Protein 5N07 (pdb70)

Solvent-accessible surface area: 8357 Å² total; per-residue (Å²): 225,64,56,87,60,0,54,14,0,18,86,0,0,38,20,3,14,15,30,60,112,85,90,102,58,4,43,24,133,55,0,3,126,24,16,59,28,78,128,86,80,0,28,126,0,6,71,71,0,87,148,31,30,0,3,96,84,64,13,34,20,19,116,57,0,124,155,15,23,6,0,86,0,2,90,64,10,27,47,173,61,121,58,55,107,26,102,43,160,142,55,46,124,108,123,84,84,22,186,116,36,128,54,49,125,105,56,57,78,66,108,21,54,74,40,66,99,66,28,0,72,70,51,21,59,81,107,50,2,77,88,17,84,43,110,63,130

Foldseek 3Di:
DADPLLVLLLQLLLLQVLPDVPNALDDLVVSCVLSPHDSVSSVVSQVVCVVVVQWDDVIHGDPCQQPAWSLVSSPVRSPPDDPDDQCDPNHHPCPPVDPVVVVSVVVVVVVSVVGRVDHSNNVLDPPNVVVSVVSVD

Radius of gyration: 17.41 Å; Cα contacts (8 Å, |Δi|>4): 161; chains: 1; bounding box: 31×29×55 Å

Sequence (137 aa):
RLTKFTDLALRSLMRLAVVRDGDEPLATREVAEVVGVPYTHAAKAITRLQHLGVVEAGLTLTDLGRRVSVGWLVRELEGEAEVVDCEGDNPCPLRGACRLRRALRDAQEAFYAALDPLTVTDLVAAPTGPVLLGLTD

Structure (mmCIF, N/CA/C/O backbone):
data_5N07
#
_entry.id   5N07
#
_cell.length_a   78.760
_cell.length_b   78.760
_cell.length_c   93.260
_cell.angle_alpha   90.00
_cell.angle_beta   90.00
_cell.angle_gamma   120.00
#
_symmetry.space_group_name_H-M   'P 65 2 2'
#
loop_
_entity.id
_entity.type
_entity.pdbx_description
1 polymer 'HTH-type transcriptional repressor NsrR'
2 non-polymer 'IRON/SULFUR CLUSTER'
3 non-polymer 'SULFATE ION'
4 non-polymer 'CHLORIDE ION'
5 water water
#
loop_
_atom_site.group_PDB
_atom_site.id
_atom_site.type_symbol
_atom_site.label_atom_id
_atom_site.label_alt_id
_atom_site.label_comp_id
_atom_site.label_asym_id
_atom_site.label_entity_id
_atom_site.label_seq_id
_atom_site.pdbx_PDB_ins_code
_atom_site.Cartn_x
_atom_site.Cartn_y
_atom_site.Cartn_z
_atom_site.occupancy
_atom_site.B_iso_or_equiv
_atom_site.auth_seq_id
_atom_site.auth_comp_id
_atom_site.auth_asym_id
_atom_site.auth_atom_id
_atom_site.pdbx_PDB_model_num
ATOM 1 N N . ARG A 1 2 ? -14.092 -22.079 -14.351 1.00 106.36 2 ARG A N 1
ATOM 2 C CA . ARG A 1 2 ? -14.009 -22.841 -13.096 1.00 102.70 2 ARG A CA 1
ATOM 3 C C . ARG A 1 2 ? -12.686 -23.650 -12.948 1.00 102.57 2 ARG A C 1
ATOM 4 O O . ARG A 1 2 ? -12.234 -24.328 -13.875 1.00 98.94 2 ARG A O 1
ATOM 9 N N . LEU A 1 3 ? -12.097 -23.568 -11.755 1.00 97.69 3 LEU A N 1
ATOM 10 C CA . LEU A 1 3 ? -10.874 -24.292 -11.381 1.00 91.15 3 LEU A CA 1
ATOM 11 C C . LEU A 1 3 ? -11.260 -25.748 -11.116 1.00 91.58 3 LEU A C 1
ATOM 12 O O . LEU A 1 3 ? -12.407 -26.008 -10.766 1.00 96.76 3 LEU A O 1
ATOM 17 N N . THR A 1 4 ? -10.349 -26.713 -11.264 1.00 89.00 4 THR A N 1
ATOM 18 C CA . THR A 1 4 ? -10.726 -28.099 -10.917 1.00 88.34 4 THR A CA 1
ATOM 19 C C . THR A 1 4 ? -10.762 -28.311 -9.391 1.00 88.42 4 THR A C 1
ATOM 20 O O . THR A 1 4 ? -9.990 -27.677 -8.639 1.00 81.01 4 THR A O 1
ATOM 24 N N . LYS A 1 5 ? -11.636 -29.231 -8.952 1.00 86.86 5 LYS A N 1
ATOM 25 C CA . LYS A 1 5 ? -11.626 -29.724 -7.573 1.00 84.27 5 LYS A CA 1
ATOM 26 C C . LYS A 1 5 ? -10.229 -30.227 -7.253 1.00 79.00 5 LYS A C 1
ATOM 27 O O . LYS A 1 5 ? -9.730 -29.961 -6.165 1.00 75.28 5 LYS A O 1
ATOM 29 N N . PHE A 1 6 ? -9.593 -30.919 -8.209 1.00 77.95 6 PHE A N 1
ATOM 30 C CA . PHE A 1 6 ? -8.275 -31.476 -7.977 1.00 75.28 6 PHE A CA 1
ATOM 31 C C . PHE A 1 6 ? -7.248 -30.395 -7.724 1.00 69.88 6 PHE A C 1
ATOM 32 O O . PHE A 1 6 ? -6.458 -30.510 -6.784 1.00 70.69 6 PHE A O 1
ATOM 40 N N . THR A 1 7 ? -7.253 -29.340 -8.545 1.00 68.75 7 THR A N 1
ATOM 41 C CA . THR A 1 7 ? -6.335 -28.220 -8.341 1.00 65.53 7 THR A CA 1
ATOM 42 C C . THR A 1 7 ? -6.530 -27.566 -6.958 1.00 64.41 7 THR A C 1
ATOM 43 O O . THR A 1 7 ? -5.569 -27.315 -6.226 1.00 66.04 7 THR A O 1
ATOM 47 N N . ASP A 1 8 ? -7.769 -27.273 -6.617 1.00 62.19 8 ASP A N 1
ATOM 48 C CA . ASP A 1 8 ? -8.042 -26.634 -5.321 1.00 64.33 8 ASP A CA 1
ATOM 49 C C . ASP A 1 8 ? -7.546 -27.511 -4.168 1.00 65.28 8 ASP A C 1
ATOM 50 O O . ASP A 1 8 ? -6.855 -27.051 -3.253 1.00 66.71 8 ASP A O 1
ATOM 55 N N . LEU A 1 9 ? -7.856 -28.788 -4.257 1.00 69.69 9 LEU A N 1
ATOM 56 C CA . LEU A 1 9 ? -7.477 -29.750 -3.243 1.00 72.01 9 LEU A CA 1
ATOM 57 C C . LEU A 1 9 ? -5.975 -29.909 -3.089 1.00 72.18 9 LEU A C 1
ATOM 58 O O . LEU A 1 9 ? -5.473 -30.089 -1.989 1.00 71.19 9 LEU A O 1
ATOM 63 N N . ALA A 1 10 ? -5.252 -29.877 -4.204 1.00 69.85 10 ALA A N 1
ATOM 64 C CA . ALA A 1 10 ? -3.798 -29.856 -4.173 1.00 70.73 10 ALA A CA 1
ATOM 65 C C . ALA A 1 10 ? -3.280 -28.624 -3.455 1.00 68.05 10 ALA A C 1
ATOM 66 O O . ALA A 1 10 ? -2.350 -28.700 -2.642 1.00 72.39 10 ALA A O 1
ATOM 68 N N . LEU A 1 11 ? -3.865 -27.480 -3.767 1.00 63.95 11 LEU A N 1
ATOM 69 C CA . LEU A 1 11 ? -3.524 -26.263 -3.055 1.00 64.19 11 LEU A CA 1
ATOM 70 C C . LEU A 1 11 ? -3.834 -26.350 -1.547 1.00 68.23 11 LEU A C 1
ATOM 71 O O . LEU A 1 11 ? -3.027 -25.932 -0.730 1.00 72.99 11 LEU A O 1
ATOM 76 N N . ARG A 1 12 ? -4.973 -26.925 -1.191 1.00 72.42 12 ARG A N 1
ATOM 77 C CA . ARG A 1 12 ? -5.327 -27.143 0.238 1.00 74.40 12 ARG A CA 1
ATOM 78 C C . ARG A 1 12 ? -4.294 -27.953 0.953 1.00 73.64 12 ARG A C 1
ATOM 79 O O . ARG A 1 12 ? -3.898 -27.640 2.071 1.00 76.66 12 ARG A O 1
ATOM 87 N N . SER A 1 13 ? -3.889 -29.029 0.304 1.00 72.88 13 SER A N 1
ATOM 88 C CA . SER A 1 13 ? -2.873 -29.902 0.855 1.00 75.12 13 SER A CA 1
ATOM 89 C C . SER A 1 13 ? -1.538 -29.205 1.083 1.00 78.19 13 SER A C 1
ATOM 90 O O . SER A 1 13 ? -0.960 -29.363 2.160 1.00 79.30 13 SER A O 1
ATOM 93 N N . LEU A 1 14 ? -1.087 -28.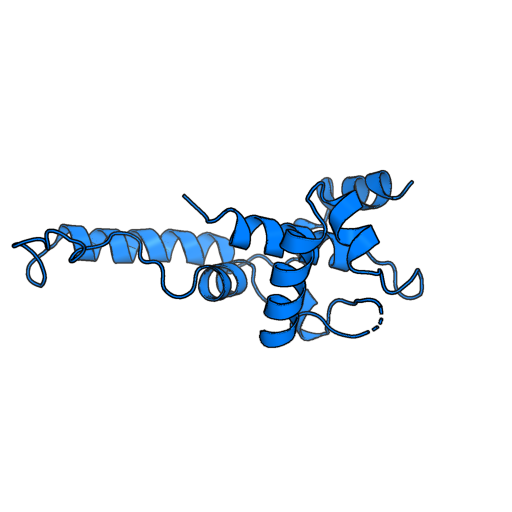395 0.110 1.00 73.68 14 LEU A N 1
ATOM 94 C CA . LEU A 1 14 ? 0.128 -27.592 0.276 1.00 72.62 14 LEU A CA 1
ATOM 95 C C . LEU A 1 14 ? 0.043 -26.584 1.402 1.00 76.48 14 LEU A C 1
ATOM 96 O O . LEU A 1 14 ? 1.043 -26.362 2.126 1.00 81.35 14 LEU A O 1
ATOM 101 N N . MET A 1 15 ? -1.115 -25.929 1.499 1.00 74.28 15 MET A N 1
ATOM 102 C CA . MET A 1 15 ? -1.390 -24.978 2.567 1.00 76.37 15 MET A CA 1
ATOM 103 C C . MET A 1 15 ? -1.218 -25.657 3.929 1.00 78.66 15 MET A C 1
ATOM 104 O O . MET A 1 15 ? -0.545 -25.127 4.801 1.00 80.48 15 MET A O 1
ATOM 109 N N . ARG A 1 16 ? -1.785 -26.846 4.061 1.00 78.25 16 ARG A N 1
ATOM 110 C CA . ARG A 1 16 ? -1.707 -27.624 5.302 1.00 83.72 16 ARG A CA 1
ATOM 111 C C . ARG A 1 16 ? -0.251 -27.968 5.637 1.00 86.19 16 ARG A C 1
ATOM 112 O O . ARG A 1 16 ? 0.182 -27.832 6.783 1.00 92.31 16 ARG A O 1
ATOM 120 N N . LEU A 1 17 ? 0.501 -28.394 4.630 1.00 82.80 17 LEU A N 1
ATOM 121 C CA . LEU A 1 17 ? 1.917 -28.663 4.797 1.00 85.39 17 LEU A CA 1
ATOM 122 C C . LEU A 1 17 ? 2.763 -27.429 5.056 1.00 87.29 17 LEU A C 1
ATOM 123 O O . LEU A 1 17 ? 3.847 -27.536 5.629 1.00 90.83 17 LEU A O 1
ATOM 128 N N . ALA A 1 18 ? 2.303 -26.270 4.609 1.00 88.23 18 ALA A N 1
ATOM 129 C CA . ALA A 1 18 ? 3.029 -25.034 4.835 1.00 89.51 18 ALA A CA 1
ATOM 130 C C . ALA A 1 18 ? 2.945 -24.538 6.272 1.00 93.46 18 ALA A C 1
ATOM 131 O O . ALA A 1 18 ? 3.789 -23.767 6.681 1.00 97.25 18 ALA A O 1
ATOM 133 N N . VAL A 1 19 ? 1.963 -24.969 7.055 1.00 97.21 19 VAL A N 1
ATOM 134 C CA . VAL A 1 19 ? 1.902 -24.500 8.451 1.00 102.14 19 VAL A CA 1
ATOM 135 C C . VAL A 1 19 ? 2.675 -25.370 9.444 1.00 105.56 19 VAL A C 1
ATOM 136 O O . VAL A 1 19 ? 2.700 -25.055 10.637 1.00 107.47 19 VAL A O 1
ATOM 140 N N . VAL A 1 20 ? 3.313 -26.438 8.966 1.00 103.74 20 VAL A N 1
ATOM 141 C CA . VAL A 1 20 ? 4.092 -27.313 9.846 1.00 109.44 20 VAL A CA 1
ATOM 142 C C . VAL A 1 20 ? 5.241 -26.494 10.446 1.00 117.66 20 VAL A C 1
ATOM 143 O O . VAL A 1 20 ? 6.119 -26.030 9.714 1.00 117.91 20 VAL A O 1
ATOM 147 N N . ARG A 1 21 ? 5.222 -26.290 11.763 1.00 126.75 21 ARG A N 1
ATOM 148 C CA . ARG A 1 21 ? 6.332 -25.613 12.439 1.00 136.27 21 ARG A CA 1
ATOM 149 C C . ARG A 1 21 ? 7.502 -26.588 12.473 1.00 145.15 21 ARG A C 1
ATOM 150 O O . ARG A 1 21 ? 7.364 -27.674 13.042 1.00 148.08 21 ARG A O 1
ATOM 152 N N . ASP A 1 22 ? 8.627 -26.209 11.850 1.00 150.20 22 ASP A N 1
ATOM 153 C CA . ASP A 1 22 ? 9.834 -27.061 11.765 1.00 156.18 22 ASP A CA 1
ATOM 154 C C . ASP A 1 22 ? 10.114 -27.808 13.082 1.00 164.31 22 ASP A C 1
ATOM 155 O O . ASP A 1 22 ? 10.354 -27.185 14.115 1.00 171.08 22 ASP A O 1
ATOM 157 N N . GLY A 1 23 ? 10.050 -29.139 13.034 1.00 166.11 23 GLY A N 1
ATOM 158 C CA . GLY A 1 23 ? 10.143 -29.987 14.230 1.00 170.84 23 GLY A CA 1
ATOM 159 C C . GLY A 1 23 ? 8.825 -30.252 14.951 1.00 171.22 23 GLY A C 1
ATOM 160 O O . GLY A 1 23 ? 8.834 -30.627 16.121 1.00 177.33 23 GLY A O 1
ATOM 161 N N . ASP A 1 24 ? 7.696 -30.052 14.265 1.00 170.21 24 ASP A N 1
ATOM 162 C CA . ASP A 1 24 ? 6.371 -30.481 14.764 1.00 170.93 24 ASP A CA 1
ATOM 163 C C . ASP A 1 24 ? 6.221 -31.977 14.500 1.00 173.28 24 ASP A C 1
ATOM 164 O O . ASP A 1 24 ? 6.305 -32.793 15.419 1.00 175.43 24 ASP A O 1
ATOM 169 N N . GLU A 1 25 ? 5.993 -32.298 13.222 1.00 172.56 25 GLU A N 1
ATOM 170 C CA . GLU A 1 25 ? 5.862 -33.662 12.713 1.00 172.00 25 GLU A CA 1
ATOM 171 C C . GLU A 1 25 ? 5.649 -33.620 11.191 1.00 169.60 25 GLU A C 1
ATOM 172 O O . GLU A 1 25 ? 4.782 -32.873 10.721 1.00 168.23 25 GLU A O 1
ATOM 178 N N . PRO A 1 26 ? 6.449 -34.389 10.415 1.00 167.31 26 PRO A N 1
ATOM 179 C CA . PRO A 1 26 ? 6.011 -34.704 9.048 1.00 158.04 26 PRO A CA 1
ATOM 180 C C . PRO A 1 26 ? 4.648 -35.430 9.057 1.00 153.44 26 PRO A C 1
ATOM 181 O O . PRO A 1 26 ? 4.541 -36.543 9.563 1.00 150.20 26 PRO A O 1
ATOM 185 N N . LEU A 1 27 ? 3.619 -34.775 8.522 1.00 142.42 27 LEU A N 1
ATOM 186 C CA . LEU A 1 27 ? 2.267 -35.329 8.524 1.00 132.30 27 LEU A CA 1
ATOM 187 C C . LEU A 1 27 ? 2.152 -36.579 7.652 1.00 123.04 27 LEU A C 1
ATOM 188 O O . LEU A 1 27 ? 2.857 -36.738 6.666 1.00 123.36 27 LEU A O 1
ATOM 191 N N . ALA A 1 28 ? 1.258 -37.474 8.030 1.00 117.24 28 ALA A N 1
ATOM 192 C CA . ALA A 1 28 ? 0.860 -38.564 7.147 1.00 115.24 28 ALA A CA 1
ATOM 193 C C . ALA A 1 28 ? -0.227 -38.002 6.244 1.00 108.23 28 ALA A C 1
ATOM 194 O O . ALA A 1 28 ? -0.878 -37.020 6.600 1.00 107.27 28 ALA A O 1
ATOM 196 N N . THR A 1 29 ? -0.407 -38.623 5.083 1.00 106.58 29 THR A N 1
ATOM 197 C CA . THR A 1 29 ? -1.438 -38.247 4.107 1.00 103.90 29 THR A CA 1
ATOM 198 C C . THR A 1 29 ? -2.802 -38.194 4.770 1.00 102.40 29 THR A C 1
ATOM 199 O O . THR A 1 29 ? -3.596 -37.276 4.542 1.00 97.20 29 THR A O 1
ATOM 203 N N . ARG A 1 30 ? -3.035 -39.192 5.601 1.00 104.97 30 ARG A N 1
ATOM 204 C CA . ARG A 1 30 ? -4.220 -39.307 6.433 1.00 106.71 30 ARG A CA 1
ATOM 205 C C . ARG A 1 30 ? -4.590 -38.036 7.214 1.00 102.84 30 ARG A C 1
ATOM 206 O O . ARG A 1 30 ? -5.722 -37.575 7.119 1.00 105.29 30 ARG A O 1
ATOM 214 N N . GLU A 1 31 ? -3.646 -37.526 8.014 1.00 103.00 31 GLU A N 1
ATOM 215 C CA . GLU A 1 31 ? -3.799 -36.266 8.788 1.00 103.89 31 GLU A CA 1
ATOM 216 C C . GLU A 1 31 ? -4.124 -35.097 7.851 1.00 98.18 31 GLU A C 1
ATOM 217 O O . GLU A 1 31 ? -4.998 -34.286 8.123 1.00 96.81 31 GLU A O 1
ATOM 223 N N . VAL A 1 32 ? -3.413 -35.011 6.735 1.00 94.30 32 VAL A N 1
ATOM 224 C CA . VAL A 1 32 ? -3.703 -33.951 5.772 1.00 88.88 32 VAL A CA 1
ATOM 225 C C . VAL A 1 32 ? -5.149 -34.025 5.272 1.00 87.09 32 VAL A C 1
ATOM 226 O O . VAL A 1 32 ? -5.869 -33.028 5.329 1.00 85.59 32 VAL A O 1
ATOM 230 N N . ALA A 1 33 ? -5.562 -35.196 4.801 1.00 88.24 33 ALA A N 1
ATOM 231 C CA . ALA A 1 33 ? -6.928 -35.409 4.302 1.00 89.26 33 ALA A CA 1
ATOM 232 C C . ALA A 1 33 ? -8.034 -35.122 5.332 1.00 93.77 33 ALA A C 1
ATOM 233 O O . ALA A 1 33 ? -9.084 -34.604 4.982 1.00 93.54 33 ALA A O 1
ATOM 235 N N . GLU A 1 34 ? -7.816 -35.511 6.589 1.00 98.15 34 GLU A N 1
ATOM 236 C CA . GLU A 1 34 ? -8.779 -35.252 7.655 1.00 100.64 34 GLU A CA 1
ATOM 237 C C . GLU A 1 34 ? -8.895 -33.742 7.896 1.00 97.17 34 GLU A C 1
ATOM 238 O O . GLU A 1 34 ? -9.989 -33.187 7.893 1.00 95.35 34 GLU A O 1
ATOM 244 N N . VAL A 1 35 ? -7.755 -33.076 8.028 1.00 97.86 35 VAL A N 1
ATOM 245 C CA . VAL A 1 35 ? -7.707 -31.643 8.316 1.00 99.19 35 VAL A CA 1
ATOM 246 C C . VAL A 1 35 ? -8.292 -30.770 7.179 1.00 95.60 35 VAL A C 1
ATOM 247 O O . VAL A 1 35 ? -8.976 -29.773 7.453 1.00 90.79 35 VAL A O 1
ATOM 251 N N . VAL A 1 36 ? -8.017 -31.109 5.914 1.00 87.06 36 VAL A N 1
ATOM 252 C CA . VAL A 1 36 ? -8.546 -30.281 4.804 1.00 84.32 36 VAL A CA 1
ATOM 253 C C . VAL A 1 36 ? -9.933 -30.735 4.345 1.00 82.84 36 VAL A C 1
ATOM 254 O O . VAL A 1 36 ? -10.503 -30.175 3.400 1.00 78.96 36 VAL A O 1
ATOM 258 N N . GLY A 1 37 ? -10.442 -31.767 4.994 1.00 89.28 37 GLY A N 1
ATOM 259 C CA . GLY A 1 37 ? -11.820 -32.169 4.864 1.00 95.46 37 GLY A CA 1
ATOM 260 C C . GLY A 1 37 ? -12.155 -32.898 3.584 1.00 99.18 37 GLY A C 1
ATOM 261 O O . GLY A 1 37 ? -13.158 -32.577 2.964 1.00 102.22 37 GLY A O 1
ATOM 262 N N . VAL A 1 38 ? -11.329 -33.872 3.191 1.00 103.29 38 VAL A N 1
ATOM 263 C CA . VAL A 1 38 ? -11.603 -34.753 2.033 1.00 106.94 38 VAL A CA 1
ATOM 264 C C . VAL A 1 38 ? -11.275 -36.223 2.353 1.00 111.84 38 VAL A C 1
ATOM 265 O O . VAL A 1 38 ? -10.610 -36.505 3.345 1.00 103.11 38 VAL A O 1
ATOM 269 N N . PRO A 1 39 ? -11.739 -37.158 1.506 1.00 119.17 39 PRO A N 1
ATOM 270 C CA . PRO A 1 39 ? -11.275 -38.534 1.651 1.00 122.93 39 PRO A CA 1
ATOM 271 C C . PRO A 1 39 ? -9.791 -38.726 1.390 1.00 117.01 39 PRO A C 1
ATOM 272 O O . PRO A 1 39 ? -9.168 -37.931 0.676 1.00 112.17 39 PRO A O 1
ATOM 276 N N . TYR A 1 40 ? -9.256 -39.790 1.986 1.00 115.99 40 TYR A N 1
ATOM 277 C CA . TYR A 1 40 ? -7.854 -40.172 1.848 1.00 113.50 40 TYR A CA 1
ATOM 278 C C . TYR A 1 40 ? -7.439 -40.291 0.393 1.00 111.03 40 TYR A C 1
ATOM 279 O O . TYR A 1 40 ? -6.388 -39.772 0.006 1.00 105.07 40 TYR A O 1
ATOM 288 N N . THR A 1 41 ? -8.261 -40.977 -0.398 1.00 113.08 41 THR A N 1
ATOM 289 C CA . THR A 1 41 ? -7.914 -41.298 -1.788 1.00 116.43 41 THR A CA 1
ATOM 290 C C . THR A 1 41 ? -7.678 -40.037 -2.616 1.00 113.35 41 THR A C 1
ATOM 291 O O . THR A 1 41 ? -6.731 -39.980 -3.397 1.00 115.04 41 THR A O 1
ATOM 295 N N . HIS A 1 42 ? -8.506 -39.015 -2.403 1.00 111.43 42 HIS A N 1
ATOM 296 C CA . HIS A 1 42 ? -8.332 -37.718 -3.101 1.00 105.93 42 HIS A CA 1
ATOM 297 C C . HIS A 1 42 ? -7.024 -37.048 -2.695 1.00 97.82 42 HIS A C 1
ATOM 298 O O . HIS A 1 42 ? -6.215 -36.660 -3.537 1.00 94.65 42 HIS A O 1
ATOM 305 N N . ALA A 1 43 ? -6.822 -36.926 -1.390 1.00 92.38 43 ALA A N 1
ATOM 306 C CA . ALA A 1 43 ? -5.582 -36.375 -0.877 1.00 89.57 43 ALA A CA 1
ATOM 307 C C . ALA A 1 43 ? -4.357 -37.135 -1.389 1.00 92.64 43 ALA A C 1
ATOM 308 O O . ALA A 1 43 ? -3.352 -36.500 -1.758 1.00 91.83 43 ALA A O 1
ATOM 310 N N . ALA A 1 44 ? -4.463 -38.468 -1.485 1.00 95.89 44 ALA A N 1
ATOM 311 C CA . ALA A 1 44 ? -3.361 -39.302 -1.972 1.00 99.25 44 ALA A CA 1
ATOM 312 C C . ALA A 1 44 ? -2.901 -38.906 -3.380 1.00 100.51 44 ALA A C 1
ATOM 313 O O . ALA A 1 44 ? -1.692 -38.813 -3.631 1.00 98.59 44 ALA A O 1
ATOM 315 N N . LYS A 1 45 ? -3.855 -38.715 -4.289 1.00 100.11 45 LYS A N 1
ATOM 316 C CA . LYS A 1 45 ? -3.538 -38.272 -5.653 1.00 105.65 45 LYS A CA 1
ATOM 317 C C . LYS A 1 45 ? -2.770 -36.948 -5.566 1.00 97.29 45 LYS A C 1
ATOM 318 O O . LYS A 1 45 ? -1.626 -36.845 -6.026 1.00 95.45 45 LYS A O 1
ATOM 324 N N . ALA A 1 46 ? -3.383 -35.986 -4.881 1.00 88.75 46 ALA A N 1
ATOM 325 C CA . ALA A 1 46 ? -2.842 -34.634 -4.789 1.00 86.83 46 ALA A CA 1
ATOM 326 C C . ALA A 1 46 ? -1.391 -34.627 -4.315 1.00 90.09 46 ALA A C 1
ATOM 327 O O . ALA A 1 46 ? -0.543 -33.992 -4.945 1.00 92.17 46 ALA A O 1
ATOM 329 N N . ILE A 1 47 ? -1.109 -35.362 -3.239 1.00 92.10 47 ILE A N 1
ATOM 330 C CA . ILE A 1 47 ? 0.253 -35.442 -2.687 1.00 96.71 47 ILE A CA 1
ATOM 331 C C . ILE A 1 47 ? 1.275 -36.042 -3.680 1.00 100.35 47 ILE A C 1
ATOM 332 O O . ILE A 1 47 ? 2.416 -35.562 -3.752 1.00 100.44 47 ILE A O 1
ATOM 337 N N . THR A 1 48 ? 0.873 -37.077 -4.420 1.00 102.04 48 THR A N 1
ATOM 338 C CA . THR A 1 48 ? 1.779 -37.761 -5.357 1.00 108.56 48 THR A CA 1
ATOM 339 C C . THR A 1 48 ? 2.131 -36.808 -6.511 1.00 103.91 48 THR A C 1
ATOM 340 O O . THR A 1 48 ? 3.284 -36.708 -6.910 1.00 101.95 48 THR A O 1
ATOM 344 N N . ARG A 1 49 ? 1.134 -36.100 -7.019 1.00 101.97 49 ARG A N 1
ATOM 345 C CA . ARG A 1 49 ? 1.379 -35.009 -7.958 1.00 102.22 49 ARG A CA 1
ATOM 346 C C . ARG A 1 49 ? 2.308 -33.936 -7.400 1.00 95.49 49 ARG A C 1
ATOM 347 O O . ARG A 1 49 ? 3.262 -33.562 -8.045 1.00 93.33 49 ARG A O 1
ATOM 355 N N . LEU A 1 50 ? 2.048 -33.452 -6.200 1.00 89.15 50 LEU A N 1
ATOM 356 C CA . LEU A 1 50 ? 2.942 -32.448 -5.616 1.00 87.23 50 LEU A CA 1
ATOM 357 C C . LEU A 1 50 ? 4.389 -32.957 -5.452 1.00 89.92 50 LEU A C 1
ATOM 358 O O . LEU A 1 50 ? 5.360 -32.172 -5.553 1.00 89.75 50 LEU A O 1
ATOM 363 N N . GLN A 1 51 ? 4.515 -34.264 -5.207 1.00 92.90 51 GLN A N 1
ATOM 364 C CA . GLN A 1 51 ? 5.806 -34.951 -5.215 1.00 99.92 51 GLN A CA 1
ATOM 365 C C . GLN A 1 51 ? 6.424 -35.012 -6.618 1.00 98.84 51 GLN A C 1
ATOM 366 O O . GLN A 1 51 ? 7.626 -34.810 -6.725 1.00 98.04 51 GLN A O 1
ATOM 372 N N . HIS A 1 52 ? 5.622 -35.324 -7.650 1.00 98.90 52 HIS A N 1
ATOM 373 C CA . HIS A 1 52 ? 6.030 -35.212 -9.062 1.00 105.91 52 HIS A CA 1
ATOM 374 C C . HIS A 1 52 ? 6.570 -33.801 -9.371 1.00 99.56 52 HIS A C 1
ATOM 375 O O . HIS A 1 52 ? 7.544 -33.659 -10.062 1.00 104.24 52 HIS A O 1
ATOM 382 N N . LEU A 1 53 ? 5.894 -32.777 -8.881 1.00 95.56 53 LEU A N 1
ATOM 383 C CA . LEU A 1 53 ? 6.288 -31.389 -9.112 1.00 94.55 53 LEU A CA 1
ATOM 384 C C . LEU A 1 53 ? 7.477 -30.920 -8.281 1.00 93.84 53 LEU A C 1
ATOM 385 O O . LEU A 1 53 ? 8.091 -29.900 -8.624 1.00 89.90 53 LEU A O 1
ATOM 390 N N . GLY A 1 54 ? 7.793 -31.643 -7.205 1.00 88.11 54 GLY A N 1
ATOM 391 C CA . GLY A 1 54 ? 8.936 -31.319 -6.351 1.00 90.38 54 GLY A CA 1
ATOM 392 C C . GLY A 1 54 ? 8.707 -30.293 -5.243 1.00 87.21 54 GLY A C 1
ATOM 393 O O . GLY A 1 54 ? 9.654 -29.863 -4.586 1.00 91.33 54 GLY A O 1
ATOM 394 N N . VAL A 1 55 ? 7.452 -29.913 -5.023 1.00 84.68 55 VAL A N 1
ATOM 395 C CA . VAL A 1 55 ? 7.097 -28.924 -4.004 1.00 80.75 55 VAL A CA 1
ATOM 396 C C . VAL A 1 55 ? 6.831 -29.622 -2.659 1.00 87.10 55 VAL A C 1
ATOM 397 O O . VAL A 1 55 ? 6.714 -28.945 -1.638 1.00 86.29 55 VAL A O 1
ATOM 401 N N . VAL A 1 56 ? 6.711 -30.950 -2.656 1.00 86.95 56 VAL A N 1
ATOM 402 C CA . VAL A 1 56 ? 6.643 -31.698 -1.378 1.00 92.99 56 VAL A CA 1
ATOM 403 C C . VAL A 1 56 ? 7.451 -32.981 -1.403 1.00 101.09 56 VAL A C 1
ATOM 404 O O . VAL A 1 56 ? 7.661 -33.541 -2.468 1.00 97.54 56 VAL A O 1
ATOM 408 N N . GLU A 1 57 ? 7.817 -33.466 -0.203 1.00 108.86 57 GLU A N 1
ATOM 409 C CA . GLU A 1 57 ? 8.705 -34.634 -0.005 1.00 119.41 57 GLU A CA 1
ATOM 410 C C . GLU A 1 57 ? 8.512 -35.281 1.400 1.00 121.02 57 GLU A C 1
ATOM 411 O O . GLU A 1 57 ? 7.422 -35.249 1.925 1.00 110.18 57 GLU A O 1
ATOM 417 N N . ALA A 1 58 ? 9.605 -35.739 2.038 1.00 134.46 58 ALA A N 1
ATOM 418 C CA . ALA A 1 58 ? 9.802 -36.293 3.416 1.00 136.41 58 ALA A CA 1
ATOM 419 C C . ALA A 1 58 ? 9.772 -37.811 3.537 1.00 140.83 58 ALA A C 1
ATOM 420 O O . ALA A 1 58 ? 10.308 -38.362 4.505 1.00 148.01 58 ALA A O 1
ATOM 422 N N . GLY A 1 65 ? 5.532 -39.815 5.961 1.00 135.44 65 GLY A N 1
ATOM 423 C CA . GLY A 1 65 ? 5.773 -38.494 6.529 1.00 130.92 65 GLY A CA 1
ATOM 424 C C . GLY A 1 65 ? 5.969 -37.515 5.412 1.00 126.85 65 GLY A C 1
ATOM 425 O O . GLY A 1 65 ? 6.740 -37.795 4.491 1.00 133.60 65 GLY A O 1
ATOM 426 N N . LEU A 1 66 ? 5.270 -36.376 5.486 1.00 120.73 66 LEU A N 1
ATOM 427 C CA . LEU A 1 66 ? 5.239 -35.371 4.402 1.00 108.71 66 LEU A CA 1
ATOM 428 C C . LEU A 1 66 ? 5.713 -33.981 4.795 1.00 104.61 66 LEU A C 1
ATOM 429 O O . LEU A 1 66 ? 5.398 -33.475 5.868 1.00 99.40 66 LEU A O 1
ATOM 434 N N . THR A 1 67 ? 6.443 -33.340 3.886 1.00 101.68 67 THR A N 1
ATOM 435 C CA . THR A 1 67 ? 6.899 -31.973 4.104 1.00 104.94 67 THR A CA 1
ATOM 436 C C . THR A 1 67 ? 6.878 -31.179 2.815 1.00 102.50 67 THR A C 1
ATOM 437 O O . THR A 1 67 ? 7.036 -31.750 1.734 1.00 101.16 67 THR A O 1
ATOM 441 N N . LEU A 1 68 ? 6.717 -29.866 2.983 1.00 100.09 68 LEU A N 1
ATOM 442 C CA . LEU A 1 68 ? 6.994 -28.866 1.950 1.00 103.45 68 LEU A CA 1
ATOM 443 C C . LEU A 1 68 ? 8.500 -28.737 1.718 1.00 106.42 68 LEU A C 1
ATOM 444 O O . LEU A 1 68 ? 9.281 -28.654 2.661 1.00 114.19 68 LEU A O 1
ATOM 449 N N . THR A 1 69 ? 8.901 -28.709 0.459 1.00 109.98 69 THR A N 1
ATOM 450 C CA . THR A 1 69 ? 10.313 -28.545 0.073 1.00 110.30 69 THR A CA 1
ATOM 451 C C . THR A 1 69 ? 10.744 -27.075 0.046 1.00 106.87 69 THR A C 1
ATOM 452 O O . THR A 1 69 ? 9.901 -26.149 0.11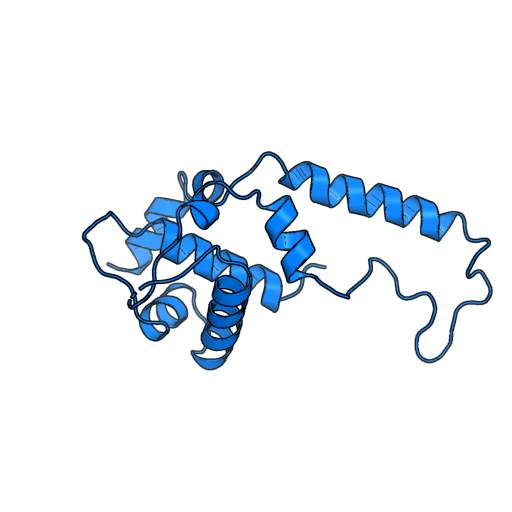4 1.00 106.00 69 THR A O 1
ATOM 456 N N . ASP A 1 70 ? 12.057 -26.875 -0.085 1.00 106.43 70 ASP A N 1
ATOM 457 C CA . ASP A 1 70 ? 12.641 -25.559 -0.405 1.00 110.26 70 ASP A CA 1
ATOM 458 C C . ASP A 1 70 ? 11.848 -24.936 -1.564 1.00 103.19 70 ASP A C 1
ATOM 459 O O . ASP A 1 70 ? 11.345 -23.801 -1.465 1.00 100.32 70 ASP A O 1
ATOM 464 N N . LEU A 1 71 ? 11.669 -25.725 -2.620 1.00 98.59 71 LEU A N 1
ATOM 465 C CA . LEU A 1 71 ? 10.888 -25.287 -3.766 1.00 96.34 71 LEU A CA 1
ATOM 466 C C . LEU A 1 71 ? 9.449 -24.930 -3.390 1.00 90.36 71 LEU A C 1
ATOM 467 O O . LEU A 1 71 ? 8.956 -23.887 -3.793 1.00 86.45 71 LEU A O 1
ATOM 472 N N . GLY A 1 72 ? 8.800 -25.786 -2.586 1.00 93.05 72 GLY A N 1
ATOM 473 C CA . GLY A 1 72 ? 7.402 -25.590 -2.181 1.00 85.16 72 GLY A CA 1
ATOM 474 C C . GLY A 1 72 ? 7.081 -24.225 -1.598 1.00 87.36 72 GLY A C 1
ATOM 475 O O . GLY A 1 72 ? 6.017 -23.673 -1.863 1.00 89.26 72 GLY A O 1
ATOM 476 N N . ARG A 1 73 ? 8.014 -23.664 -0.829 1.00 93.59 73 ARG A N 1
ATOM 477 C CA . ARG A 1 73 ? 7.798 -22.384 -0.132 1.00 97.16 73 ARG A CA 1
ATOM 478 C C . ARG A 1 73 ? 7.842 -21.160 -1.012 1.00 96.58 73 ARG A C 1
ATOM 479 O O . ARG A 1 73 ? 7.146 -20.173 -0.740 1.00 93.73 73 ARG A O 1
ATOM 487 N N . ARG A 1 74 ? 8.639 -21.265 -2.077 1.00 91.73 74 ARG A N 1
ATOM 488 C CA . ARG A 1 74 ? 8.952 -20.158 -2.947 1.00 92.08 74 ARG A CA 1
ATOM 489 C C . ARG A 1 74 ? 8.181 -20.132 -4.270 1.00 89.34 74 ARG A C 1
ATOM 490 O O . ARG A 1 74 ? 8.148 -19.078 -4.909 1.00 93.48 74 ARG A O 1
ATOM 498 N N . VAL A 1 75 ? 7.602 -21.258 -4.703 1.00 87.09 75 VAL A N 1
ATOM 499 C CA . VAL A 1 75 ? 6.893 -21.265 -6.005 1.00 84.76 75 VAL A CA 1
ATOM 500 C C . VAL A 1 75 ? 5.654 -20.414 -5.938 1.00 79.94 75 VAL A C 1
ATOM 501 O O . VAL A 1 75 ? 5.028 -20.291 -4.878 1.00 75.57 75 VAL A O 1
ATOM 505 N N . SER A 1 76 ? 5.297 -19.859 -7.085 1.00 73.98 76 SER A N 1
ATOM 506 C CA . SER A 1 76 ? 4.129 -19.022 -7.193 1.00 74.51 76 SER A CA 1
ATOM 507 C C . SER A 1 76 ? 2.871 -19.873 -7.303 1.00 68.52 76 SER A C 1
ATOM 508 O O . SER A 1 76 ? 2.907 -20.997 -7.806 1.00 66.59 76 SER A O 1
ATOM 511 N N . VAL A 1 77 ? 1.770 -19.300 -6.828 1.00 67.13 77 VAL A N 1
ATOM 512 C CA . VAL A 1 77 ? 0.461 -19.919 -6.910 1.00 66.16 77 VAL A CA 1
ATOM 513 C C . VAL A 1 77 ? 0.054 -19.989 -8.389 1.00 65.20 77 VAL A C 1
ATOM 514 O O . VAL A 1 77 ? -0.531 -20.960 -8.806 1.00 67.85 77 VAL A O 1
ATOM 518 N N . GLY A 1 78 ? 0.397 -18.960 -9.174 1.00 68.42 78 GLY A N 1
ATOM 519 C CA . GLY A 1 78 ? 0.198 -18.975 -10.647 1.00 65.24 78 GLY A CA 1
ATOM 520 C C . GLY A 1 78 ? 0.832 -20.196 -11.301 1.00 64.75 78 GLY A C 1
ATOM 521 O O . GLY A 1 78 ? 0.194 -20.912 -12.016 1.00 63.52 78 GLY A O 1
ATOM 522 N N . TRP A 1 79 ? 2.089 -20.450 -10.986 1.00 66.89 79 TRP A N 1
ATOM 523 C CA . TRP A 1 79 ? 2.806 -21.573 -11.522 1.00 66.16 79 TRP A CA 1
ATOM 524 C C . TRP A 1 79 ? 2.163 -22.892 -11.139 1.00 67.48 79 TRP A C 1
ATOM 525 O O . TRP A 1 79 ? 1.978 -23.769 -11.987 1.00 64.53 79 TRP A O 1
ATOM 536 N N . LEU A 1 80 ? 1.868 -23.041 -9.842 1.00 67.07 80 LEU A N 1
ATOM 537 C CA . LEU A 1 80 ? 1.139 -24.201 -9.347 1.00 70.47 80 LEU A CA 1
ATOM 538 C C . LEU A 1 80 ? -0.182 -24.429 -10.087 1.00 66.05 80 LEU A C 1
ATOM 539 O O . LEU A 1 80 ? -0.487 -25.547 -10.483 1.00 66.52 80 LEU A O 1
ATOM 544 N N . VAL A 1 81 ? -0.967 -23.386 -10.277 1.00 63.54 81 VAL A N 1
ATOM 545 C CA . VAL A 1 81 ? -2.264 -23.588 -10.945 1.00 61.75 81 VAL A CA 1
ATOM 546 C C . VAL A 1 81 ? -2.084 -23.988 -12.399 1.00 63.38 81 VAL A C 1
ATOM 547 O O . VAL A 1 81 ? -2.812 -24.853 -12.909 1.00 62.60 81 VAL A O 1
ATOM 551 N N . ARG A 1 82 ? -1.132 -23.341 -13.080 1.00 62.51 82 ARG A N 1
ATOM 552 C CA . ARG A 1 82 ? -0.799 -23.704 -14.446 1.00 65.88 82 ARG A CA 1
ATOM 553 C C . ARG A 1 82 ? -0.411 -25.153 -14.551 1.00 66.09 82 ARG A C 1
ATOM 554 O O . ARG A 1 82 ? -0.846 -25.822 -15.474 1.00 69.43 82 ARG A O 1
ATOM 562 N N . GLU A 1 83 ? 0.447 -25.605 -13.644 1.00 66.45 83 GLU A N 1
ATOM 563 C CA . GLU A 1 83 ? 0.899 -26.996 -13.652 1.00 72.51 83 GLU A CA 1
ATOM 564 C C . GLU A 1 83 ? -0.250 -27.912 -13.289 1.00 74.61 83 GLU A C 1
ATOM 56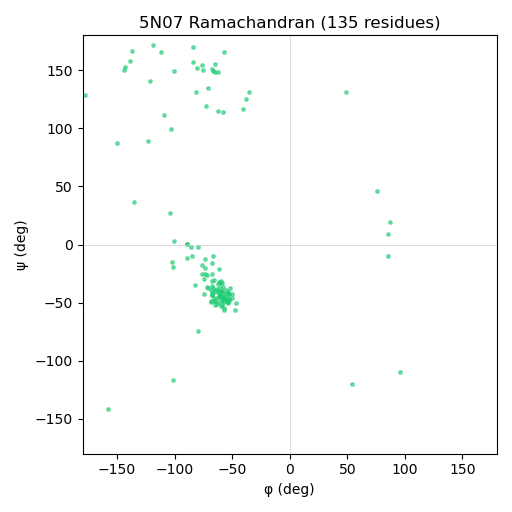5 O O . GLU A 1 83 ? -0.506 -28.874 -13.985 1.00 75.63 83 GLU A O 1
ATOM 571 N N . LEU A 1 84 ? -0.956 -27.599 -12.206 1.00 71.96 84 LEU A N 1
ATOM 572 C CA . LEU A 1 84 ? -2.026 -28.488 -11.745 1.00 71.17 84 LEU A CA 1
ATOM 573 C C . LEU A 1 84 ? -3.182 -28.568 -12.727 1.00 73.90 84 LEU A C 1
ATOM 574 O O . LEU A 1 84 ? -3.825 -29.601 -12.815 1.00 76.03 84 LEU A O 1
ATOM 579 N N . GLU A 1 85 ? -3.448 -27.505 -13.483 1.00 75.14 85 GLU A N 1
ATOM 580 C CA . GLU A 1 85 ? -4.572 -27.521 -14.421 1.00 76.38 85 GLU A CA 1
ATOM 581 C C . GLU A 1 85 ? -4.206 -28.327 -15.630 1.00 82.41 85 GLU A C 1
ATOM 582 O O . GLU A 1 85 ? -5.082 -28.851 -16.310 1.00 86.42 85 GLU A O 1
ATOM 588 N N . GLY A 1 86 ? -2.904 -28.414 -15.895 1.00 95.73 86 GLY A N 1
ATOM 589 C CA . GLY A 1 86 ? -2.356 -29.286 -16.918 1.00 99.26 86 GLY A CA 1
ATOM 590 C C . GLY A 1 86 ? -2.992 -29.069 -18.266 1.00 101.94 86 GLY A C 1
ATOM 591 O O . GLY A 1 86 ? -2.987 -27.957 -18.787 1.00 101.76 86 GLY A O 1
ATOM 592 N N . GLU A 1 87 ? -3.598 -30.133 -18.781 1.00 109.79 87 GLU A N 1
ATOM 593 C CA . GLU A 1 87 ? -4.099 -30.210 -20.154 1.00 115.60 87 GLU A CA 1
ATOM 594 C C . GLU A 1 87 ? -5.238 -29.217 -20.426 1.00 112.73 87 GLU A C 1
ATOM 595 O O . GLU A 1 87 ? -5.215 -28.506 -21.428 1.00 115.80 87 GLU A O 1
ATOM 601 N N . ALA A 1 88 ? -6.231 -29.197 -19.537 1.00 111.51 88 ALA A N 1
ATOM 602 C CA . ALA A 1 88 ? -7.431 -28.323 -19.642 1.00 108.87 88 ALA A CA 1
ATOM 603 C C . ALA A 1 88 ? -7.153 -26.937 -20.249 1.00 105.34 88 ALA A C 1
ATOM 604 O O . ALA A 1 88 ? -6.211 -26.253 -19.843 1.00 109.61 88 ALA A O 1
ATOM 606 N N . GLU A 1 89 ? -7.965 -26.543 -21.222 1.00 99.54 89 GLU A N 1
ATOM 607 C CA . GLU A 1 89 ? -7.897 -25.204 -21.777 1.00 96.28 89 GLU A CA 1
ATOM 608 C C . GLU A 1 89 ? -9.152 -24.416 -21.414 1.00 85.39 89 GLU A C 1
ATOM 609 O O . GLU A 1 89 ? -10.175 -24.951 -20.956 1.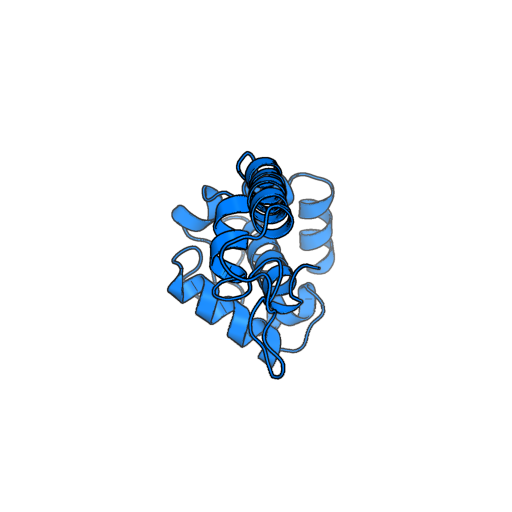00 88.14 89 GLU A O 1
ATOM 615 N N . VAL A 1 90 ? -9.041 -23.119 -21.615 1.00 77.50 90 VAL A N 1
ATOM 616 C CA . VAL A 1 90 ? -10.098 -22.191 -21.279 1.00 78.37 90 VAL A CA 1
ATOM 617 C C . VAL A 1 90 ? -11.396 -22.554 -22.022 1.00 77.93 90 VAL A C 1
ATOM 618 O O . VAL A 1 90 ? -12.465 -22.466 -21.472 1.00 78.27 90 VAL A O 1
ATOM 622 N N . VAL A 1 91 ? -11.268 -23.020 -23.255 1.00 76.56 91 VAL A N 1
ATOM 623 C CA . VAL A 1 91 ? -12.401 -23.423 -24.053 1.00 77.42 91 VAL A CA 1
ATOM 624 C C . VAL A 1 91 ? -11.946 -24.632 -24.863 1.00 78.91 91 VAL A C 1
ATOM 625 O O . VAL A 1 91 ? -10.761 -24.760 -25.135 1.00 74.43 91 VAL A O 1
ATOM 629 N N . ASP A 1 92 ? -12.863 -25.535 -25.192 1.00 82.45 92 ASP A N 1
ATOM 630 C CA . ASP A 1 92 ? -12.551 -26.703 -26.039 1.00 88.33 92 ASP A CA 1
ATOM 631 C C . ASP A 1 92 ? -13.069 -26.485 -27.467 1.00 87.02 92 ASP A C 1
ATOM 632 O O . ASP A 1 92 ? -14.256 -26.673 -27.733 1.00 89.87 92 ASP A O 1
ATOM 637 N N . CYS A 1 93 ? -12.195 -26.082 -28.384 1.00 82.02 93 CYS A N 1
ATOM 638 C CA . CYS A 1 93 ? -12.620 -25.777 -29.755 1.00 82.94 93 CYS A CA 1
ATOM 639 C C . CYS A 1 93 ? -12.816 -27.017 -30.648 1.00 91.42 93 CYS A C 1
ATOM 640 O O . CYS A 1 93 ? -13.209 -26.900 -31.803 1.00 91.27 93 CYS A O 1
ATOM 643 N N . GLU A 1 94 ? -12.550 -28.199 -30.109 1.00 99.98 94 GLU A N 1
ATOM 644 C CA . GLU A 1 94 ? -12.761 -29.446 -30.827 1.00 108.26 94 GLU A CA 1
ATOM 645 C C . GLU A 1 94 ? -13.091 -30.585 -29.881 1.00 109.94 94 GLU A C 1
ATOM 646 O O . GLU A 1 94 ? -12.206 -31.307 -29.443 1.00 114.33 94 GLU A O 1
ATOM 652 N N . GLY A 1 95 ? -14.360 -30.756 -29.550 1.00 112.04 95 GLY A N 1
ATOM 653 C CA . GLY A 1 95 ? -14.734 -31.833 -28.627 1.00 118.61 95 GLY A CA 1
ATOM 654 C C . GLY A 1 95 ? -15.298 -32.981 -29.425 1.00 123.06 95 GLY A C 1
ATOM 655 O O . GLY A 1 95 ? -14.605 -33.560 -30.257 1.00 127.90 95 GLY A O 1
ATOM 656 N N . ASP A 1 96 ? -16.570 -33.284 -29.184 1.00 127.76 96 ASP A N 1
ATOM 657 C CA . ASP A 1 96 ? -17.292 -34.282 -29.976 1.00 134.53 96 ASP A CA 1
ATOM 658 C C . ASP A 1 96 ? -17.800 -33.632 -31.249 1.00 130.09 96 ASP A C 1
ATOM 659 O O . ASP A 1 96 ? -17.854 -34.276 -32.286 1.00 133.21 96 ASP A O 1
ATOM 664 N N . ASN A 1 97 ? -18.173 -32.358 -31.154 1.00 121.39 97 ASN A N 1
ATOM 665 C CA . ASN A 1 97 ? -18.621 -31.582 -32.290 1.00 118.58 97 ASN A CA 1
ATOM 666 C C . ASN A 1 97 ? -17.703 -30.348 -32.378 1.00 110.69 97 ASN A C 1
ATOM 667 O O . ASN A 1 97 ? -17.985 -29.297 -31.761 1.00 98.57 97 ASN A O 1
ATOM 672 N N . PRO A 1 98 ? -16.576 -30.482 -33.111 1.00 108.05 98 PRO A N 1
ATOM 673 C CA . PRO A 1 98 ? -15.609 -29.393 -33.217 1.00 104.32 98 PRO A CA 1
ATOM 674 C C . PRO A 1 98 ? -16.113 -28.111 -33.858 1.00 98.52 98 PRO A C 1
ATOM 675 O O . PRO A 1 98 ? -16.945 -28.159 -34.756 1.00 99.33 98 PRO A O 1
ATOM 679 N N . CYS A 1 99 ? -15.566 -26.983 -33.419 1.00 90.33 99 CYS A N 1
ATOM 680 C CA . CYS A 1 99 ? -16.042 -25.684 -33.869 1.00 87.34 99 CYS A CA 1
ATOM 681 C C . CYS A 1 99 ? -15.481 -25.251 -35.235 1.00 88.32 99 CYS A C 1
ATOM 682 O O . CYS A 1 99 ? -14.266 -25.291 -35.443 1.00 83.76 99 CYS A O 1
ATOM 685 N N . PRO A 1 100 ? -16.368 -24.795 -36.144 1.00 91.11 100 PRO A N 1
ATOM 686 C CA . PRO A 1 100 ? -15.970 -24.329 -37.488 1.00 93.78 100 PRO A CA 1
ATOM 687 C C . PRO A 1 100 ? -15.146 -23.048 -37.535 1.00 89.94 100 PRO A C 1
ATOM 688 O O . PRO A 1 100 ? -14.589 -22.739 -38.587 1.00 88.83 100 PRO A O 1
ATOM 692 N N . LEU A 1 101 ? -15.119 -22.293 -36.446 1.00 86.43 101 LEU A N 1
ATOM 693 C CA . LEU A 1 101 ? -14.302 -21.086 -36.373 1.00 85.92 101 LEU A CA 1
ATOM 694 C C . LEU A 1 101 ? -12.846 -21.331 -35.955 1.00 83.46 101 LEU A C 1
ATOM 695 O O . LEU A 1 101 ? -12.054 -20.408 -36.004 1.00 84.53 101 LEU A O 1
ATOM 700 N N . ARG A 1 102 ? -12.530 -22.545 -35.521 1.00 80.30 102 ARG A N 1
ATOM 701 C CA . ARG A 1 102 ? -11.163 -22.937 -35.181 1.00 89.61 102 ARG A CA 1
ATOM 702 C C . ARG A 1 102 ? -10.123 -22.338 -36.136 1.00 90.63 102 ARG A C 1
ATOM 703 O O . ARG A 1 102 ? -10.224 -22.508 -37.370 1.00 90.62 102 ARG A O 1
ATOM 711 N N . GLY A 1 103 ? -9.138 -21.647 -35.575 1.00 88.19 103 GLY A N 1
ATOM 712 C CA . GLY A 1 103 ? -8.027 -21.123 -36.373 1.00 94.95 103 GLY A CA 1
ATOM 713 C C . GLY A 1 103 ? -8.255 -19.770 -37.028 1.00 94.11 103 GLY A C 1
ATOM 714 O O . GLY A 1 103 ? -7.307 -19.213 -37.574 1.00 96.86 103 GLY A O 1
ATOM 715 N N . ALA A 1 104 ? -9.492 -19.261 -37.001 1.00 92.22 104 ALA A N 1
ATOM 716 C CA . ALA A 1 104 ? -9.809 -17.896 -37.459 1.00 92.09 104 ALA A CA 1
ATOM 717 C C . ALA A 1 104 ? -10.731 -17.239 -36.459 1.00 87.01 104 ALA A C 1
ATOM 718 O O . ALA A 1 104 ? -11.622 -16.449 -36.811 1.00 87.98 104 ALA A O 1
ATOM 720 N N . CYS A 1 105 ? -10.484 -17.548 -35.182 1.00 83.22 105 CYS A N 1
ATOM 721 C CA . CYS A 1 105 ? -11.364 -17.152 -34.117 1.00 75.27 105 CYS A CA 1
ATOM 722 C C . CYS A 1 105 ? -10.738 -16.058 -33.236 1.00 77.00 105 CYS A C 1
ATOM 723 O O . CYS A 1 105 ? -9.779 -16.288 -32.475 1.00 72.21 105 CYS A O 1
ATOM 726 N N . ARG A 1 106 ? -11.319 -14.867 -33.319 1.00 77.28 106 ARG A N 1
ATOM 727 C CA . ARG A 1 106 ? -10.861 -13.754 -32.514 1.00 78.72 106 ARG A CA 1
ATOM 728 C C . ARG A 1 106 ? -11.236 -13.949 -31.052 1.00 75.35 106 ARG A C 1
ATOM 729 O O . ARG A 1 106 ? -10.458 -13.596 -30.194 1.00 77.58 106 ARG A O 1
ATOM 737 N N . LEU A 1 107 ? -12.410 -14.526 -30.789 1.00 74.74 107 LEU A N 1
ATOM 738 C CA . LEU A 1 107 ? -12.803 -14.930 -29.434 1.00 69.56 107 LEU A CA 1
ATOM 739 C C . LEU A 1 107 ? -11.762 -15.848 -28.770 1.00 69.56 107 LEU A C 1
ATOM 740 O O . LEU A 1 107 ? -11.407 -15.618 -27.644 1.00 67.01 107 LEU A O 1
ATOM 745 N N . ARG A 1 108 ? -11.295 -16.881 -29.461 1.00 70.04 108 ARG A N 1
ATOM 746 C CA . ARG A 1 108 ? -10.272 -17.725 -28.882 1.00 73.46 108 ARG A CA 1
ATOM 747 C C . ARG A 1 108 ? -9.041 -16.904 -28.405 1.00 73.38 108 ARG A C 1
ATOM 748 O O . ARG A 1 108 ? -8.490 -17.171 -27.352 1.00 70.60 108 ARG A O 1
ATOM 756 N N . ARG A 1 109 ? -8.628 -15.908 -29.185 1.00 73.01 109 ARG A N 1
ATOM 757 C CA . ARG A 1 109 ? -7.446 -15.136 -28.867 1.00 75.39 109 ARG A CA 1
ATOM 758 C C . ARG A 1 109 ? -7.676 -14.310 -27.644 1.00 71.08 109 ARG A C 1
ATOM 759 O O . ARG A 1 109 ? -6.795 -14.193 -26.815 1.00 71.38 109 ARG A O 1
ATOM 767 N N . ALA A 1 110 ? -8.885 -13.754 -27.536 1.00 68.47 110 ALA A N 1
ATOM 768 C CA . ALA A 1 110 ? -9.261 -12.955 -26.439 1.00 66.30 110 ALA A CA 1
ATOM 769 C C . ALA A 1 110 ? -9.271 -13.792 -25.179 1.00 65.88 110 ALA A C 1
ATOM 770 O O . ALA A 1 110 ? -8.853 -13.319 -24.110 1.00 66.80 110 ALA A O 1
ATOM 772 N N . LEU A 1 111 ? -9.731 -15.026 -25.294 1.00 63.38 111 LEU A N 1
ATOM 773 C CA . LEU A 1 111 ? -9.809 -15.887 -24.113 1.00 63.18 111 LEU A CA 1
ATOM 774 C C . LEU A 1 111 ? -8.450 -16.348 -23.642 1.00 63.54 111 LEU A C 1
ATOM 775 O O . LEU A 1 111 ? -8.295 -16.655 -22.462 1.00 57.59 111 LEU A O 1
ATOM 780 N N . ARG A 1 112 ? -7.465 -16.406 -24.558 1.00 67.23 112 ARG A N 1
ATOM 781 C CA . ARG A 1 112 ? -6.087 -16.671 -24.211 1.00 67.46 112 ARG A CA 1
ATOM 782 C C . ARG A 1 112 ? -5.518 -15.511 -23.433 1.00 68.09 112 ARG A C 1
ATOM 783 O O . ARG A 1 112 ? -4.887 -15.728 -22.401 1.00 69.20 112 ARG A O 1
ATOM 791 N N . ASP A 1 113 ? -5.714 -14.283 -23.928 1.00 69.02 113 ASP A N 1
ATOM 792 C CA . ASP A 1 113 ? -5.337 -13.092 -23.150 1.00 71.53 113 ASP A CA 1
ATOM 793 C C . ASP A 1 113 ? -6.013 -13.096 -21.772 1.00 65.38 113 ASP A C 1
ATOM 794 O O . ASP A 1 113 ? -5.387 -12.740 -20.810 1.00 66.22 113 ASP A O 1
ATOM 799 N N . ALA A 1 114 ? -7.293 -13.449 -21.698 1.00 63.03 114 ALA A N 1
ATOM 800 C CA . ALA A 1 114 ? -8.026 -13.427 -20.430 1.00 60.56 114 ALA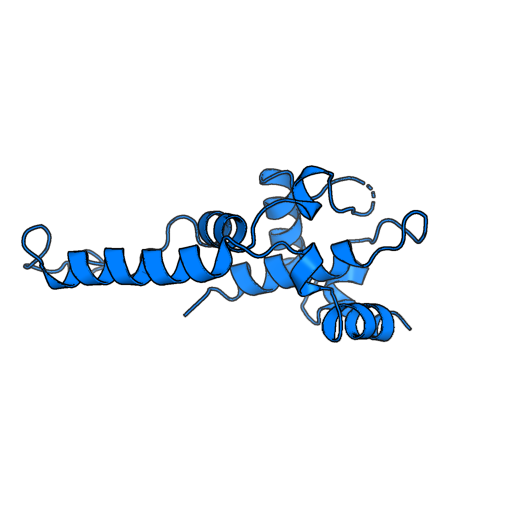 A CA 1
ATOM 801 C C . ALA A 1 114 ? -7.471 -14.453 -19.451 1.00 59.69 114 ALA A C 1
ATOM 802 O O . ALA A 1 114 ? -7.250 -14.170 -18.265 1.00 57.81 114 ALA A O 1
ATOM 804 N N . GLN A 1 115 ? -7.247 -15.657 -19.940 1.00 58.86 115 GLN A N 1
ATOM 805 C CA . GLN A 1 115 ? -6.661 -16.656 -19.110 1.00 63.48 115 GLN A CA 1
ATOM 806 C C . GLN A 1 115 ? -5.233 -16.302 -18.592 1.00 62.06 115 GLN A C 1
ATOM 807 O O . GLN A 1 115 ? -4.888 -16.637 -17.452 1.00 58.27 115 GLN A O 1
ATOM 813 N N . GLU A 1 116 ? -4.452 -15.564 -19.376 1.00 62.09 116 GLU A N 1
ATOM 814 C CA . GLU A 1 116 ? -3.154 -15.118 -18.946 1.00 66.59 116 GLU A CA 1
ATOM 815 C C . GLU A 1 116 ? -3.289 -14.057 -17.899 1.00 66.38 116 GLU A C 1
ATOM 816 O O . GLU A 1 116 ? -2.467 -13.998 -16.970 1.00 68.58 116 GLU A O 1
ATOM 822 N N . ALA A 1 117 ? -4.290 -13.188 -18.052 1.00 64.32 117 ALA A N 1
ATOM 823 C CA . ALA A 1 117 ? -4.550 -12.235 -17.000 1.00 67.98 117 ALA A CA 1
ATOM 824 C C . ALA A 1 117 ? -4.831 -12.987 -15.691 1.00 64.04 117 ALA A C 1
ATOM 825 O O . ALA A 1 117 ? -4.285 -12.613 -14.679 1.00 65.19 117 ALA A O 1
ATOM 827 N N . PHE A 1 118 ? -5.595 -14.082 -15.760 1.00 61.85 118 PHE A N 1
ATOM 828 C CA . PHE A 1 118 ? -5.936 -14.898 -14.574 1.00 58.72 118 PHE A CA 1
ATOM 829 C C . PHE A 1 118 ? -4.682 -15.401 -13.853 1.00 59.82 118 PHE A C 1
ATOM 830 O O . PHE A 1 118 ? -4.465 -15.115 -12.678 1.00 59.96 118 PHE A O 1
ATOM 838 N N . TYR A 1 119 ? -3.817 -16.111 -14.567 1.00 62.82 119 TYR A N 1
ATOM 839 C CA . TYR A 1 119 ? -2.552 -16.604 -13.975 1.00 64.64 119 TYR A CA 1
ATOM 840 C C . TYR A 1 119 ? -1.625 -15.493 -13.473 1.00 67.59 119 TYR A C 1
ATOM 841 O O . TYR A 1 119 ? -1.040 -15.628 -12.412 1.00 65.29 119 TYR A O 1
ATOM 850 N N . ALA A 1 120 ? -1.556 -14.370 -14.184 1.00 70.50 120 ALA A N 1
ATOM 851 C CA . ALA A 1 120 ? -0.662 -13.295 -13.767 1.00 71.86 120 ALA A CA 1
ATOM 852 C C . ALA A 1 120 ? -1.088 -12.649 -12.471 1.00 71.54 120 ALA A C 1
ATOM 853 O O . ALA A 1 120 ? -0.247 -12.206 -11.697 1.00 73.50 120 ALA A O 1
ATOM 855 N N . ALA A 1 121 ? -2.380 -12.607 -12.209 1.00 68.60 121 ALA A N 1
ATOM 856 C CA . ALA A 1 121 ? -2.859 -12.170 -10.902 1.00 69.92 121 ALA A CA 1
ATOM 857 C C . ALA A 1 121 ? -2.376 -13.065 -9.749 1.00 69.44 121 ALA A C 1
ATOM 858 O O . ALA A 1 121 ? -2.371 -12.659 -8.591 1.00 73.96 121 ALA A O 1
ATOM 860 N N . LEU A 1 122 ? -1.992 -14.289 -10.070 1.00 64.81 122 LEU A N 1
ATOM 861 C CA . LEU A 1 122 ? -1.542 -15.271 -9.082 1.00 65.94 122 LEU A CA 1
ATOM 862 C C . LEU A 1 122 ? -0.006 -15.451 -9.028 1.00 67.90 122 LEU A C 1
ATOM 863 O O . LEU A 1 122 ? 0.512 -16.049 -8.084 1.00 67.05 122 LEU A O 1
ATOM 868 N N . ASP A 1 123 ? 0.721 -14.958 -10.040 1.00 71.72 123 ASP A N 1
ATOM 869 C CA . ASP A 1 123 ? 2.192 -15.031 -10.034 1.00 77.64 123 ASP A CA 1
ATOM 870 C C . ASP A 1 123 ? 2.872 -14.358 -8.857 1.00 82.19 123 ASP A C 1
ATOM 871 O O . ASP A 1 123 ? 3.899 -14.847 -8.427 1.00 84.89 123 ASP A O 1
ATOM 876 N N . PRO A 1 124 ? 2.315 -13.250 -8.326 1.00 85.02 124 PRO A N 1
ATOM 877 C CA . PRO A 1 124 ? 2.969 -12.605 -7.166 1.00 88.08 124 PRO A CA 1
ATOM 878 C C . PRO A 1 124 ? 2.837 -13.336 -5.835 1.00 87.83 124 PRO A C 1
ATOM 879 O O . PRO A 1 124 ? 3.513 -12.972 -4.878 1.00 93.15 124 PRO A O 1
ATOM 883 N N . LEU A 1 125 ? 1.965 -14.331 -5.755 1.00 83.84 125 LEU A N 1
ATOM 884 C CA . LEU A 1 125 ? 1.730 -15.005 -4.503 1.00 82.28 125 LEU A CA 1
ATOM 885 C C . LEU A 1 125 ? 2.468 -16.318 -4.423 1.00 79.49 125 LEU A C 1
ATOM 886 O O . LEU A 1 125 ? 2.684 -16.964 -5.420 1.00 72.10 125 LEU A O 1
ATOM 891 N N . THR A 1 126 ? 2.855 -16.691 -3.203 1.00 82.30 126 THR A N 1
ATOM 892 C CA . THR A 1 126 ? 3.334 -18.030 -2.907 1.00 81.40 126 THR A CA 1
ATOM 893 C C . THR A 1 126 ? 2.414 -18.667 -1.882 1.00 79.54 126 THR A C 1
ATOM 894 O O . THR A 1 126 ? 1.565 -17.997 -1.332 1.00 81.07 126 THR A O 1
ATOM 898 N N . VAL A 1 127 ? 2.603 -19.960 -1.615 1.00 82.81 127 VAL A N 1
ATOM 899 C CA . VAL A 1 127 ? 1.846 -20.675 -0.560 1.00 83.94 127 VAL A CA 1
ATOM 900 C C . VAL A 1 127 ? 2.109 -20.041 0.787 1.00 83.52 127 VAL A C 1
ATOM 901 O O . VAL A 1 127 ? 1.227 -19.993 1.613 1.00 83.19 127 VAL A O 1
ATOM 905 N N . THR A 1 128 ? 3.318 -19.533 0.985 1.00 89.75 128 THR A N 1
ATOM 906 C CA . THR A 1 128 ? 3.664 -18.769 2.188 1.00 92.82 128 THR A CA 1
ATOM 907 C C . THR A 1 128 ? 2.687 -17.618 2.386 1.00 91.61 128 THR A C 1
ATOM 908 O O . THR A 1 128 ? 2.137 -17.467 3.462 1.00 96.04 128 THR A O 1
ATOM 912 N N . ASP A 1 129 ? 2.457 -16.844 1.329 1.00 89.71 129 ASP A N 1
ATOM 913 C CA . ASP A 1 129 ? 1.520 -15.713 1.368 1.00 88.58 129 ASP A CA 1
ATOM 914 C C . ASP A 1 129 ? 0.085 -16.141 1.669 1.00 85.40 129 ASP A C 1
ATOM 915 O O . ASP A 1 129 ? -0.657 -15.393 2.292 1.00 93.32 129 ASP A O 1
ATOM 920 N N . LEU A 1 130 ? -0.311 -17.322 1.204 1.00 81.94 130 LEU A N 1
ATOM 921 C CA . LEU A 1 130 ? -1.670 -17.849 1.443 1.00 79.58 130 LEU A CA 1
ATOM 922 C C . LEU A 1 130 ? -1.939 -18.342 2.861 1.00 82.68 130 LEU A C 1
ATOM 923 O O . LEU A 1 130 ? -3.100 -18.411 3.273 1.00 83.04 130 LEU A O 1
ATOM 928 N N . VAL A 1 131 ? -0.885 -18.748 3.559 1.00 85.73 131 VAL A N 1
ATOM 929 C CA . VAL A 1 131 ? -1.003 -19.222 4.958 1.00 91.37 131 VAL A CA 1
ATOM 930 C C . VAL A 1 131 ? -0.594 -18.175 5.978 1.00 94.63 131 VAL A C 1
ATOM 931 O O . VAL A 1 131 ? -0.605 -18.446 7.161 1.00 100.26 131 VAL A O 1
ATOM 935 N N . ALA A 1 132 ? -0.244 -16.972 5.529 1.00 96.22 13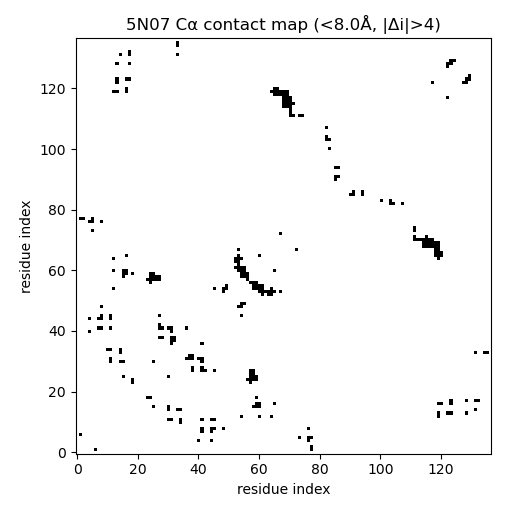2 ALA A N 1
ATOM 936 C CA . ALA A 1 132 ? -0.318 -15.816 6.412 1.00 95.68 132 ALA A CA 1
ATOM 937 C C . ALA A 1 132 ? -1.760 -15.717 6.902 1.00 95.37 132 ALA A C 1
ATOM 938 O O . ALA A 1 132 ? -2.648 -16.372 6.373 1.00 94.18 132 ALA A O 1
ATOM 940 N N . ALA A 1 133 ? -1.975 -14.925 7.939 1.00 99.96 133 ALA A N 1
ATOM 941 C CA . ALA A 1 133 ? -3.274 -14.840 8.592 1.00 99.10 133 ALA A CA 1
ATOM 942 C C . ALA A 1 133 ? -4.315 -14.240 7.623 1.00 97.87 133 ALA A C 1
ATOM 943 O O . ALA A 1 133 ? -3.957 -13.423 6.780 1.00 95.85 133 ALA A O 1
ATOM 945 N N . PRO A 1 134 ? -5.585 -14.630 7.723 1.00 95.66 134 PRO A N 1
ATOM 946 C CA . PRO A 1 134 ? -6.124 -15.487 8.790 1.00 98.62 134 PRO A CA 1
ATOM 947 C C . PRO A 1 134 ? -5.991 -16.981 8.579 1.00 96.91 134 PRO A C 1
ATOM 948 O O . PRO A 1 134 ? -6.386 -17.753 9.444 1.00 100.37 134 PRO A O 1
ATOM 952 N N . THR A 1 135 ? -5.442 -17.392 7.452 1.00 91.53 135 THR A N 1
ATOM 953 C CA . THR A 1 135 ? -5.587 -18.766 7.031 1.00 90.39 135 THR A CA 1
ATOM 954 C C . THR A 1 135 ? -4.715 -19.729 7.828 1.00 93.13 135 THR A C 1
ATOM 955 O O . THR A 1 135 ? -5.143 -20.834 8.159 1.00 91.12 135 THR A O 1
ATOM 959 N N . GLY A 1 136 ? -3.473 -19.324 8.073 1.00 95.23 136 GLY A N 1
ATOM 960 C CA . GLY A 1 136 ? -2.500 -20.178 8.735 1.00 98.25 136 GLY A CA 1
ATOM 961 C C . GLY A 1 136 ? -2.961 -20.587 10.111 1.00 101.95 136 GLY A C 1
ATOM 962 O O . GLY A 1 136 ? -2.993 -21.784 10.415 1.00 104.17 136 GLY A O 1
ATOM 963 N N . PRO A 1 137 ? -3.335 -19.593 10.939 1.00 103.69 137 PRO A N 1
ATOM 964 C CA . PRO A 1 137 ? -3.946 -19.887 12.227 1.00 107.03 137 PRO A CA 1
ATOM 965 C C . PRO A 1 137 ? -5.120 -20.869 12.150 1.00 106.09 137 PRO A C 1
ATOM 966 O O . PRO A 1 137 ? -5.217 -21.772 12.993 1.00 106.94 137 PRO A O 1
ATOM 970 N N . VAL A 1 138 ? -6.000 -20.726 11.162 1.00 100.21 138 VAL A N 1
ATOM 971 C CA . VAL A 1 138 ? -7.164 -21.626 11.107 1.00 100.66 138 VAL A CA 1
ATOM 972 C C . VAL A 1 138 ? -6.758 -23.066 10.811 1.00 98.98 138 VAL A C 1
ATOM 973 O O . VAL A 1 138 ? -7.376 -23.992 11.320 1.00 98.90 138 VAL A O 1
ATOM 977 N N . LEU A 1 139 ? -5.735 -23.246 9.980 1.00 94.84 139 LEU A N 1
ATOM 978 C CA . LEU A 1 139 ? -5.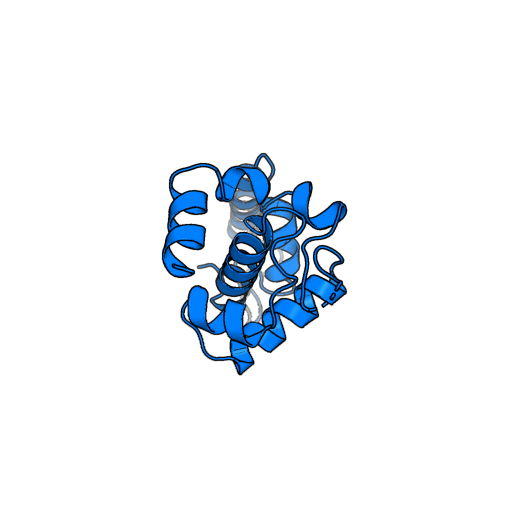231 -24.589 9.677 1.00 96.53 139 LEU A CA 1
ATOM 979 C C . LEU A 1 139 ? -4.693 -25.234 10.939 1.00 100.71 139 LEU A C 1
ATOM 980 O O . LEU A 1 139 ? -5.060 -26.346 11.276 1.00 105.43 139 LEU A O 1
ATOM 985 N N . LEU A 1 140 ? -3.830 -24.503 11.632 1.00 101.67 140 LEU A N 1
ATOM 986 C CA . LEU A 1 140 ? -3.287 -24.934 12.890 1.00 106.82 140 LEU A CA 1
ATOM 987 C C . LEU A 1 140 ? -4.413 -25.179 13.892 1.00 112.69 140 LEU A C 1
ATOM 988 O O . LEU A 1 140 ? -4.430 -26.205 14.564 1.00 115.89 140 LEU A O 1
ATOM 993 N N . GLY A 1 141 ? -5.369 -24.255 13.948 1.00 115.03 141 GLY A N 1
ATOM 994 C CA . GLY A 1 141 ? -6.594 -24.422 14.731 1.00 119.75 141 GLY A CA 1
ATOM 995 C C . GLY A 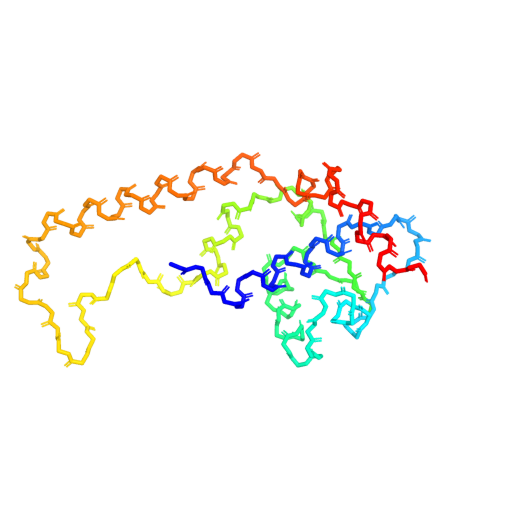1 141 ? -7.282 -25.746 14.450 1.00 122.45 141 GLY A C 1
ATOM 996 O O . GLY A 1 141 ? -7.651 -26.450 15.383 1.00 126.42 141 GLY A O 1
ATOM 997 N N . LEU A 1 142 ? -7.415 -26.109 13.170 1.00 118.92 142 LEU A N 1
ATOM 998 C CA . LEU A 1 142 ? -8.028 -27.402 12.783 1.00 122.55 142 LEU A CA 1
ATOM 999 C C . LEU A 1 142 ? -7.242 -28.677 13.163 1.00 126.08 142 LEU A C 1
ATOM 1000 O O . LEU A 1 142 ? -7.776 -29.787 13.009 1.00 127.73 142 LEU A O 1
ATOM 1005 N N . THR A 1 143 ? -5.992 -28.522 13.624 1.00 128.21 143 THR A N 1
ATOM 1006 C CA . THR A 1 143 ? -5.198 -29.631 14.229 1.00 133.40 143 THR A CA 1
ATOM 1007 C C . THR A 1 143 ? -5.120 -29.537 15.775 1.00 138.38 143 THR A C 1
ATOM 1008 O O . THR A 1 143 ? -4.165 -30.038 16.376 1.00 142.84 143 THR A O 1
ATOM 1012 N N . ASP A 1 144 ? -6.125 -28.920 16.406 1.00 141.05 144 ASP A N 1
ATOM 1013 C CA . ASP A 1 144 ? -6.124 -28.665 17.861 1.00 145.20 144 ASP A CA 1
ATOM 1014 C C . ASP A 1 144 ? -6.990 -29.673 18.599 1.00 150.18 144 ASP A C 1
ATOM 1015 O O . ASP A 1 144 ? -6.748 -30.872 18.526 1.00 152.09 144 ASP A O 1
#

Organism: Streptomyces coelicolor (strain ATCC BAA-471 / A3(2) / M145) (NCBI:txid100226)

Nearest PDB structures (foldseek):
  5n07-assembly1_A-2  TM=1.007E+00  e=2.697E-22  Streptomyces coelicolor A3(2)
  7b0c-assembly1_B  TM=9.801E-01  e=5.701E-20  Streptomyces coelicolor A3(2)
  5n08-assembly1_A  TM=8.739E-01  e=2.651E-14  Streptomyces coelicolor A3(2)
  7l19-assembly2_C  TM=5.605E-01  e=9.466E-03  Enterobacter soli ATCC BAA-2102
  3tgn-assembly1_A  TM=6.540E-01  e=3.053E-02  Streptococcus pneumoniae D39

B-factor: mean 95.12, std 23.63, range [55.96, 177.33]

Secondary structure (DSSP, 8-state):
---HHHHHHHHHHHHHHT--TTS--B-HHHHHHHTTS-HHHHHHHHHHHHHHTSEE--BEE-HHHHHSBHHHHHHHHHTT--SS-SSSSS--TTTTS-HHHHHHHHHHHHHHHHHTT-BHHHHHSTTHHHHHHHTT-

InterPro domains:
  IPR000944 Transcription regulator Rrf2 [PF02082] (3-132)
  IPR000944 Transcription regulator Rrf2 [PS51197] (2-132)
  IPR000944 Transcription regulator Rrf2 [PTHR33221] (1-133)
  IPR000944 Transcription regulator Rrf2 [TIGR00738] (1-131)
  IPR036388 Winged helix-like DNA-binding domain superfamily [G3DSA:1.10.10.10] (1-135)
  IPR036390 Winged helix DNA-binding domain superfamily [SSF46785] (2-132)